Protein AF-A0A2D1TWN5-F1 (afdb_monomer)

Organism: NCBI:txid74426

Structure (mmCIF, N/CA/C/O backbone):
data_AF-A0A2D1TWN5-F1
#
_entry.id   AF-A0A2D1TWN5-F1
#
loop_
_atom_site.group_PDB
_atom_site.id
_atom_site.type_symbol
_atom_site.label_atom_id
_atom_site.label_alt_id
_atom_site.label_comp_id
_atom_site.label_asym_id
_atom_site.label_entity_id
_atom_site.label_seq_id
_atom_site.pdbx_PDB_ins_code
_atom_site.Cartn_x
_atom_site.Cartn_y
_atom_site.Cartn_z
_atom_site.occupancy
_atom_site.B_iso_or_equiv
_atom_site.auth_seq_id
_atom_site.auth_comp_id
_atom_site.auth_asym_id
_atom_site.auth_atom_id
_atom_site.pdbx_PDB_model_num
ATOM 1 N N . MET A 1 1 ? -0.029 -16.101 7.305 1.00 78.19 1 MET A N 1
ATOM 2 C CA . MET A 1 1 ? 0.225 -14.657 7.514 1.00 78.19 1 MET A CA 1
ATOM 3 C C . MET A 1 1 ? -0.646 -13.765 6.622 1.00 78.19 1 MET A C 1
ATOM 5 O O . MET A 1 1 ? -1.512 -13.096 7.164 1.00 78.19 1 MET A O 1
ATOM 9 N N . ASN A 1 2 ? -0.523 -13.816 5.286 1.00 83.88 2 ASN A N 1
ATOM 10 C CA . ASN A 1 2 ? -1.296 -12.984 4.336 1.00 83.88 2 ASN A CA 1
ATOM 11 C C . ASN A 1 2 ? -2.797 -12.822 4.648 1.00 83.88 2 ASN A C 1
ATOM 13 O O . ASN A 1 2 ? -3.301 -11.704 4.690 1.00 83.88 2 ASN A O 1
ATOM 17 N N . LYS A 1 3 ? -3.512 -13.925 4.920 1.00 87.19 3 LYS A N 1
ATOM 18 C CA . LYS A 1 3 ? -4.943 -13.882 5.279 1.00 87.19 3 LYS A CA 1
ATOM 19 C C . LYS A 1 3 ? -5.213 -13.033 6.532 1.00 87.19 3 LYS A C 1
ATOM 21 O O . LYS A 1 3 ? -6.150 -12.244 6.532 1.00 87.19 3 LYS A O 1
ATOM 26 N N . LYS A 1 4 ? -4.375 -13.156 7.570 1.00 87.94 4 LYS A N 1
ATOM 27 C CA . LYS A 1 4 ? -4.504 -12.395 8.827 1.00 87.94 4 LYS A CA 1
ATOM 28 C C . LYS A 1 4 ? -4.241 -10.903 8.610 1.00 87.94 4 LYS A C 1
ATOM 30 O O . LYS A 1 4 ? -4.966 -10.077 9.148 1.00 87.94 4 LYS A O 1
ATOM 35 N N . LEU A 1 5 ? -3.245 -10.560 7.791 1.00 88.00 5 LEU A N 1
ATOM 36 C CA . LEU A 1 5 ? -2.923 -9.164 7.483 1.00 88.00 5 LEU A CA 1
ATOM 37 C C . LEU A 1 5 ? -4.040 -8.484 6.678 1.00 88.00 5 LEU A C 1
ATOM 39 O O . LEU A 1 5 ? -4.457 -7.385 7.039 1.00 88.00 5 LEU A O 1
ATOM 43 N N . LYS A 1 6 ? -4.585 -9.161 5.655 1.00 89.56 6 LYS A N 1
ATOM 44 C CA . LYS A 1 6 ? -5.762 -8.683 4.909 1.00 89.56 6 LYS A CA 1
ATOM 45 C C . LYS A 1 6 ? -6.991 -8.529 5.810 1.00 89.56 6 LYS A C 1
ATOM 47 O O . LYS A 1 6 ? -7.700 -7.543 5.698 1.00 89.56 6 LYS A O 1
ATOM 52 N N . ALA A 1 7 ? -7.225 -9.467 6.731 1.00 90.00 7 ALA A N 1
ATOM 53 C CA . ALA A 1 7 ? -8.340 -9.386 7.680 1.00 90.00 7 ALA A CA 1
ATOM 54 C C . ALA A 1 7 ? -8.192 -8.249 8.708 1.00 90.00 7 ALA A C 1
ATOM 56 O O . ALA A 1 7 ? -9.187 -7.783 9.256 1.00 90.00 7 ALA A O 1
ATOM 57 N N . ALA A 1 8 ? -6.963 -7.806 8.983 1.00 89.94 8 ALA A N 1
ATOM 58 C CA . ALA A 1 8 ? -6.695 -6.691 9.887 1.00 89.94 8 ALA A CA 1
ATOM 59 C C . ALA A 1 8 ? -6.872 -5.307 9.235 1.00 89.94 8 ALA A C 1
ATOM 61 O O . ALA A 1 8 ? -6.920 -4.309 9.963 1.00 89.94 8 ALA A O 1
ATOM 62 N N . SER A 1 9 ? -6.968 -5.246 7.902 1.00 91.00 9 SER A N 1
ATOM 63 C CA . SER A 1 9 ? -7.286 -4.026 7.162 1.00 91.00 9 SER A CA 1
ATOM 64 C C . SER A 1 9 ? -8.799 -3.889 6.956 1.00 91.00 9 SER A C 1
ATOM 66 O O . SER A 1 9 ? -9.584 -4.810 7.177 1.00 91.00 9 SER A O 1
ATOM 68 N N . SER A 1 10 ? -9.212 -2.709 6.516 1.00 89.12 10 SER A N 1
ATOM 69 C CA . SER A 1 10 ? -10.579 -2.404 6.091 1.00 89.12 10 SER A CA 1
ATOM 70 C C . SER A 1 10 ? -10.890 -2.815 4.649 1.00 89.12 10 SER A C 1
ATOM 72 O O . SER A 1 10 ? -12.048 -2.741 4.249 1.00 89.12 10 SER A O 1
ATOM 74 N N . ASN A 1 11 ? -9.900 -3.289 3.885 1.00 88.31 11 ASN A N 1
ATOM 75 C CA . ASN A 1 11 ? -10.080 -3.770 2.516 1.00 88.31 11 ASN A CA 1
ATOM 76 C C . ASN A 1 11 ? -9.599 -5.224 2.375 1.00 88.31 11 ASN A C 1
ATOM 78 O O . ASN A 1 11 ? -8.402 -5.507 2.402 1.00 88.31 11 ASN A O 1
ATOM 82 N N . LYS A 1 12 ? -10.524 -6.163 2.147 1.00 81.06 12 LYS A N 1
ATOM 83 C CA . LYS A 1 12 ? -10.185 -7.586 1.947 1.00 81.06 12 LYS A CA 1
ATOM 84 C C . LYS A 1 12 ? -9.355 -7.828 0.675 1.00 81.06 12 LYS A C 1
ATOM 86 O O . LYS A 1 12 ? -8.585 -8.790 0.630 1.00 81.06 12 LYS A O 1
ATOM 91 N N . SER A 1 13 ? -9.448 -6.932 -0.306 1.00 85.06 13 SER A N 1
ATOM 92 C CA . SER A 1 13 ? -8.683 -6.927 -1.559 1.00 85.06 13 SER A CA 1
ATOM 93 C C . SER A 1 13 ? -7.471 -5.989 -1.488 1.00 85.06 13 SER A C 1
ATOM 95 O O . SER A 1 13 ? -7.133 -5.322 -2.455 1.00 85.06 13 SER A O 1
ATOM 97 N N . LEU A 1 14 ? -6.806 -5.926 -0.329 1.00 88.12 14 LEU A N 1
ATOM 98 C CA . LEU A 1 14 ? -5.717 -4.979 -0.070 1.00 88.12 14 LEU A CA 1
ATOM 99 C C . LEU A 1 14 ? -4.517 -5.086 -1.027 1.00 88.12 14 LEU A C 1
ATOM 101 O O . LEU A 1 14 ? -3.842 -4.088 -1.235 1.00 88.12 14 LEU A O 1
ATOM 105 N N . TYR A 1 15 ? -4.187 -6.279 -1.534 1.00 89.50 15 TYR A N 1
ATOM 106 C CA . TYR A 1 15 ? -2.914 -6.528 -2.231 1.00 89.50 15 TYR A CA 1
ATOM 107 C C . TYR A 1 15 ? -3.096 -6.709 -3.730 1.00 89.50 15 TYR A C 1
ATOM 109 O O . TYR A 1 15 ? -3.861 -7.579 -4.147 1.00 89.50 15 TYR A O 1
ATOM 117 N N . TRP A 1 16 ? -2.270 -5.996 -4.490 1.00 92.00 16 TRP A N 1
ATOM 118 C CA . TRP A 1 16 ? -2.175 -6.059 -5.942 1.00 92.00 16 TRP A CA 1
ATOM 119 C C . TRP A 1 16 ? -0.703 -6.237 -6.321 1.00 92.00 16 TRP A C 1
ATOM 121 O O . TRP A 1 16 ? 0.065 -5.281 -6.390 1.00 92.00 16 TRP A O 1
ATOM 131 N N . SER A 1 17 ? -0.284 -7.491 -6.484 1.00 91.19 17 SER A N 1
ATOM 132 C CA . SER A 1 17 ? 1.113 -7.816 -6.780 1.00 91.19 17 SER A CA 1
ATOM 133 C C . SER A 1 17 ? 1.331 -7.878 -8.289 1.00 91.19 17 SER A C 1
ATOM 135 O O . SER A 1 17 ? 0.655 -8.650 -8.965 1.00 91.19 17 SER A O 1
ATOM 137 N N . ALA A 1 18 ? 2.301 -7.123 -8.793 1.00 91.50 18 ALA A N 1
ATOM 138 C CA . ALA A 1 18 ? 2.762 -7.179 -10.176 1.00 91.50 18 ALA A CA 1
ATOM 139 C C . ALA A 1 18 ? 3.934 -8.167 -10.313 1.00 91.50 18 ALA A C 1
ATOM 141 O O . ALA A 1 18 ? 4.877 -8.125 -9.515 1.00 91.50 18 ALA A O 1
ATOM 142 N N . ALA A 1 19 ? 3.880 -9.058 -11.309 1.00 88.44 19 ALA A N 1
ATOM 143 C CA . ALA A 1 19 ? 4.931 -10.050 -11.561 1.00 88.44 19 ALA A CA 1
ATOM 144 C C . ALA A 1 19 ? 6.143 -9.431 -12.273 1.00 88.44 19 ALA A C 1
ATOM 146 O O . ALA A 1 19 ? 7.284 -9.800 -11.990 1.00 88.44 19 ALA A O 1
ATOM 147 N N . ALA A 1 20 ? 5.908 -8.451 -13.147 1.00 86.06 20 ALA A N 1
ATOM 148 C CA . ALA A 1 20 ? 6.934 -7.624 -13.758 1.00 86.06 20 ALA A CA 1
ATOM 149 C C . ALA A 1 20 ? 6.700 -6.138 -13.457 1.00 86.06 20 ALA A C 1
ATOM 151 O O . ALA A 1 20 ? 5.582 -5.693 -13.215 1.00 86.06 20 ALA A O 1
ATOM 152 N N . VAL A 1 21 ? 7.769 -5.337 -13.517 1.00 82.94 21 VAL A N 1
ATOM 153 C CA . VAL A 1 21 ? 7.662 -3.876 -13.343 1.00 82.94 21 VAL A CA 1
ATOM 154 C C . VAL A 1 21 ? 6.796 -3.244 -14.441 1.00 82.94 21 VAL A C 1
ATOM 156 O O . VAL A 1 21 ? 6.103 -2.269 -14.174 1.00 82.94 21 VAL A O 1
ATOM 159 N N . GLY A 1 22 ? 6.776 -3.827 -15.645 1.00 85.19 22 GLY A N 1
ATOM 160 C CA . GLY A 1 22 ? 5.894 -3.395 -16.737 1.00 85.19 22 GLY A CA 1
ATOM 161 C C . GLY A 1 22 ? 4.399 -3.538 -16.427 1.00 85.19 22 GLY A C 1
ATOM 162 O O . GLY A 1 22 ? 3.599 -2.790 -16.975 1.00 85.19 22 GLY A O 1
ATOM 163 N N . ASP A 1 23 ? 4.023 -4.415 -15.491 1.00 91.06 23 ASP A N 1
ATOM 164 C CA . ASP A 1 23 ? 2.618 -4.644 -15.125 1.00 91.06 23 ASP A CA 1
ATOM 165 C C . ASP A 1 23 ? 2.116 -3.654 -14.057 1.00 91.06 23 ASP A C 1
ATOM 167 O O . ASP A 1 23 ? 0.933 -3.654 -13.710 1.00 91.06 23 ASP A O 1
ATOM 171 N N . MET A 1 2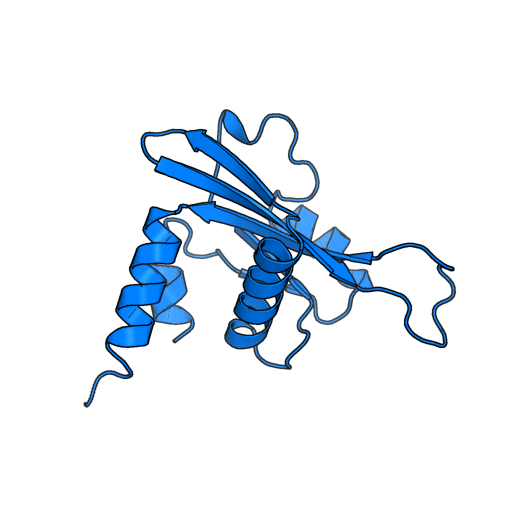4 ? 3.004 -2.812 -13.508 1.00 94.19 24 MET A N 1
ATOM 172 C CA . MET A 1 24 ? 2.685 -1.903 -12.401 1.00 94.19 24 MET A CA 1
ATOM 173 C C . MET A 1 24 ? 1.578 -0.917 -12.757 1.00 94.19 24 MET A C 1
ATOM 175 O O . MET A 1 24 ? 0.699 -0.681 -11.934 1.00 94.19 24 MET A O 1
ATOM 179 N N . GLU A 1 25 ? 1.584 -0.359 -13.968 1.00 93.44 25 GLU A N 1
ATOM 180 C CA . GLU A 1 25 ? 0.545 0.584 -14.390 1.00 93.44 25 GLU A CA 1
ATOM 181 C C . GLU A 1 25 ? -0.842 -0.065 -14.366 1.00 93.44 25 GLU A C 1
ATOM 183 O O . GLU A 1 25 ? -1.768 0.468 -13.751 1.00 93.44 25 GLU A O 1
ATOM 188 N N . GLN A 1 26 ? -0.987 -1.238 -14.985 1.00 94.38 26 GLN A N 1
ATOM 189 C CA . GLN A 1 26 ? -2.266 -1.941 -15.008 1.00 94.38 26 GLN A CA 1
ATOM 190 C C . GLN A 1 26 ? -2.703 -2.339 -13.593 1.00 94.38 26 GLN A C 1
ATOM 192 O O . GLN A 1 26 ? -3.876 -2.199 -13.246 1.00 94.38 26 GLN A O 1
ATOM 197 N N . ALA A 1 27 ? -1.765 -2.786 -12.752 1.00 95.62 27 ALA A N 1
ATOM 198 C CA . ALA A 1 27 ? -2.050 -3.110 -11.359 1.00 95.62 27 ALA A CA 1
ATOM 199 C C . ALA A 1 27 ? -2.529 -1.881 -10.566 1.00 95.62 27 ALA A C 1
ATOM 201 O O . ALA A 1 27 ? -3.479 -1.991 -9.795 1.00 95.62 27 ALA A O 1
ATOM 202 N N . LEU A 1 28 ? -1.926 -0.708 -10.787 1.00 96.06 28 LEU A N 1
ATOM 203 C CA . LEU A 1 28 ? -2.348 0.554 -10.174 1.00 96.06 28 LEU A CA 1
ATOM 204 C C . LEU A 1 28 ? -3.757 0.950 -10.610 1.00 96.06 28 LEU A C 1
ATOM 206 O O . LEU A 1 28 ? -4.556 1.351 -9.766 1.00 96.06 28 LEU A O 1
ATOM 210 N N . ARG A 1 29 ? -4.077 0.815 -11.902 1.00 95.56 29 ARG A N 1
ATOM 211 C CA . ARG A 1 29 ? -5.415 1.112 -12.437 1.00 95.56 29 ARG A CA 1
ATOM 212 C C . ARG A 1 29 ? -6.475 0.195 -11.835 1.00 95.56 29 ARG A C 1
ATOM 214 O O . ARG A 1 29 ? -7.501 0.680 -11.384 1.00 95.56 29 ARG A O 1
ATOM 221 N N . ASN A 1 30 ? -6.198 -1.105 -11.752 1.00 94.31 30 ASN A N 1
ATOM 222 C CA . ASN A 1 30 ? -7.123 -2.082 -11.167 1.00 94.31 30 ASN A CA 1
ATOM 223 C C . ASN A 1 30 ? -7.372 -1.860 -9.664 1.00 94.31 30 ASN A C 1
ATOM 225 O O . ASN A 1 30 ? -8.372 -2.331 -9.130 1.00 94.31 30 ASN A O 1
ATOM 229 N N . ALA A 1 31 ? -6.444 -1.183 -8.989 1.00 94.50 31 ALA A N 1
ATOM 230 C CA . ALA A 1 31 ? -6.462 -0.939 -7.553 1.00 94.50 31 ALA A CA 1
ATOM 231 C C . ALA A 1 31 ? -6.911 0.480 -7.167 1.00 94.50 31 ALA A C 1
ATOM 233 O O . ALA A 1 31 ? -6.760 0.840 -5.996 1.00 94.50 31 ALA A O 1
ATOM 234 N N . ASP A 1 32 ? -7.368 1.281 -8.137 1.00 93.31 32 ASP A N 1
ATOM 235 C CA . ASP A 1 32 ? -7.706 2.706 -7.999 1.00 93.31 32 ASP A CA 1
ATOM 236 C C . ASP A 1 32 ? -6.554 3.578 -7.455 1.00 93.31 32 ASP A C 1
ATOM 238 O O . ASP A 1 32 ? -6.765 4.625 -6.851 1.00 93.31 32 ASP A O 1
ATOM 242 N N . LEU A 1 33 ? -5.305 3.152 -7.667 1.00 95.00 33 LEU A N 1
ATOM 243 C CA . LEU A 1 33 ? -4.096 3.838 -7.198 1.00 95.00 33 LEU A CA 1
ATOM 244 C C . LEU A 1 33 ? -3.295 4.497 -8.326 1.00 95.00 33 LEU A C 1
ATOM 246 O O . LEU A 1 33 ? -2.200 4.996 -8.075 1.00 95.00 33 LEU A O 1
ATOM 250 N N . PHE A 1 34 ? -3.782 4.485 -9.568 1.00 94.62 34 PHE A N 1
ATOM 251 C CA . PHE A 1 34 ? -3.080 5.128 -10.684 1.00 94.62 34 PHE A CA 1
ATOM 252 C C . PHE A 1 34 ? -3.133 6.657 -10.583 1.00 94.62 34 PHE A C 1
ATOM 254 O O . PHE A 1 34 ? -2.086 7.307 -10.610 1.00 94.62 34 PHE A O 1
ATOM 261 N N . ASP A 1 35 ? -4.336 7.200 -10.391 1.00 89.75 35 ASP A N 1
ATOM 262 C CA . ASP A 1 35 ? -4.588 8.612 -10.123 1.00 89.75 35 ASP A CA 1
ATOM 263 C C . ASP A 1 35 ? -5.024 8.777 -8.662 1.00 89.75 35 ASP A C 1
ATOM 265 O O . ASP A 1 35 ? -6.038 8.228 -8.236 1.00 89.75 35 ASP A O 1
ATOM 269 N N . CYS A 1 36 ? -4.225 9.510 -7.888 1.00 87.81 36 CYS A N 1
ATOM 270 C CA . CYS A 1 36 ? -4.457 9.739 -6.463 1.00 87.81 36 CYS A CA 1
ATOM 271 C C . CYS A 1 36 ? -4.918 11.174 -6.165 1.00 87.81 36 CYS A C 1
ATOM 273 O O . CYS A 1 36 ? -4.842 11.616 -5.013 1.00 87.81 36 CYS A O 1
ATOM 275 N N . ALA A 1 37 ? -5.367 11.930 -7.171 1.00 88.56 37 ALA A N 1
ATOM 276 C CA . ALA A 1 37 ? -5.886 13.272 -6.955 1.00 88.56 37 ALA A CA 1
ATOM 277 C C . ALA A 1 37 ? -7.044 13.257 -5.938 1.00 88.56 37 ALA A C 1
ATOM 279 O O . ALA A 1 37 ? -8.017 12.515 -6.064 1.00 88.56 37 ALA A O 1
ATOM 280 N N . GLY A 1 38 ? -6.931 14.074 -4.886 1.00 88.31 38 GLY A N 1
ATOM 281 C CA . GLY A 1 38 ? -7.970 14.200 -3.861 1.00 88.31 38 GLY A CA 1
ATOM 282 C C . GLY A 1 38 ? -8.128 12.990 -2.931 1.00 88.31 38 GLY A C 1
ATOM 283 O O . GLY A 1 38 ? -9.120 12.927 -2.198 1.00 88.31 38 GLY A O 1
ATOM 284 N N . ILE A 1 39 ? -7.168 12.056 -2.907 1.00 91.75 39 ILE A N 1
ATOM 285 C CA . ILE A 1 39 ? -7.263 10.820 -2.115 1.00 91.75 39 ILE A CA 1
ATOM 286 C C . ILE A 1 39 ? -7.453 11.060 -0.608 1.00 91.75 39 ILE A C 1
ATOM 288 O O . ILE A 1 39 ? -8.066 10.248 0.081 1.00 91.75 39 ILE A O 1
ATOM 292 N N . GLU A 1 40 ? -7.018 12.214 -0.099 1.00 92.25 40 GLU A N 1
ATOM 293 C CA . GLU A 1 40 ? -7.199 12.629 1.299 1.00 92.25 40 GLU A CA 1
ATOM 294 C C . GLU A 1 40 ? -8.675 12.795 1.700 1.00 92.25 40 GLU A C 1
ATOM 296 O O . GLU A 1 40 ? -9.052 12.536 2.849 1.00 92.25 40 GLU A O 1
ATOM 301 N N . SER A 1 41 ? -9.529 13.177 0.742 1.00 92.00 41 SER A N 1
ATOM 302 C CA . SER A 1 41 ? -10.964 13.394 0.963 1.00 92.00 41 SER A CA 1
ATOM 303 C C . SER A 1 41 ? -11.742 12.085 1.123 1.00 92.00 41 SER A C 1
ATOM 305 O O . SER A 1 41 ? -12.724 12.017 1.867 1.00 92.00 41 SER A O 1
ATOM 307 N N . LYS A 1 42 ? -11.302 11.022 0.439 1.00 91.75 42 LYS A N 1
ATOM 308 C CA . LYS A 1 42 ? -11.958 9.707 0.419 1.00 91.75 42 LYS A CA 1
ATOM 309 C C . LYS A 1 42 ? -10.922 8.573 0.388 1.00 91.75 42 LYS A C 1
ATOM 311 O O . LYS A 1 42 ? -10.906 7.792 -0.560 1.00 91.75 42 LYS A O 1
ATOM 316 N N . PRO A 1 43 ? -10.085 8.429 1.430 1.00 94.75 43 PRO A N 1
ATOM 317 C CA . PRO A 1 43 ? -9.038 7.420 1.425 1.00 94.75 43 PRO A CA 1
ATOM 318 C C . PRO A 1 43 ? -9.618 6.018 1.621 1.00 94.75 43 PRO A C 1
ATOM 320 O O . PRO A 1 43 ? -10.656 5.828 2.275 1.00 94.75 43 PRO A O 1
ATOM 323 N N . PHE A 1 44 ? -8.899 5.037 1.087 1.00 94.94 44 PHE A N 1
ATOM 324 C CA . PHE A 1 44 ? -9.183 3.610 1.175 1.00 94.94 44 PHE A CA 1
ATOM 325 C C . PHE A 1 44 ? -7.867 2.835 1.275 1.00 94.94 44 PHE A C 1
ATOM 327 O O . PHE A 1 44 ? -6.822 3.315 0.852 1.00 94.94 44 PHE A O 1
ATOM 334 N N . GLU A 1 45 ? -7.879 1.646 1.874 1.00 96.25 45 GLU A N 1
ATOM 335 C CA . GLU A 1 45 ? -6.644 0.867 1.993 1.00 96.25 45 GLU A CA 1
ATOM 336 C C . GLU A 1 45 ? -6.394 0.051 0.728 1.00 96.25 45 GLU A C 1
ATOM 338 O O . GLU A 1 45 ? -7.237 -0.755 0.334 1.00 96.25 45 GLU A O 1
ATOM 343 N N . SER A 1 46 ? -5.231 0.233 0.110 1.00 96.50 46 SER A N 1
ATOM 344 C CA . SER A 1 46 ? -4.802 -0.500 -1.083 1.00 96.50 46 SER A CA 1
ATOM 345 C C . SER A 1 46 ? -3.275 -0.505 -1.169 1.00 96.50 46 SER A C 1
ATOM 347 O O . SER A 1 46 ? -2.617 0.445 -0.750 1.00 96.50 46 SER A O 1
ATOM 349 N N . ALA A 1 47 ? -2.691 -1.588 -1.669 1.00 97.06 47 ALA A N 1
ATOM 350 C CA . ALA A 1 47 ? -1.251 -1.753 -1.807 1.00 97.06 47 ALA A CA 1
ATOM 351 C C . ALA A 1 47 ? -0.932 -2.425 -3.143 1.00 97.06 47 ALA A C 1
ATOM 353 O O . ALA A 1 47 ? -1.167 -3.626 -3.308 1.00 97.06 47 ALA A O 1
ATOM 354 N N . VAL A 1 48 ? -0.363 -1.654 -4.068 1.00 97.56 48 VAL A N 1
ATOM 355 C CA . VAL A 1 48 ? 0.168 -2.154 -5.339 1.0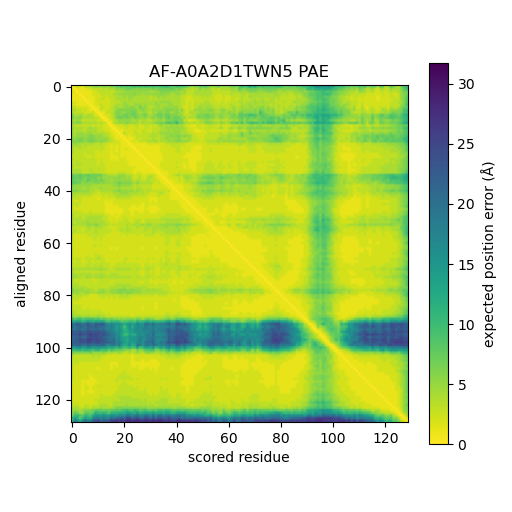0 97.56 48 VAL A CA 1
ATOM 356 C C . VAL A 1 48 ? 1.679 -2.217 -5.242 1.00 97.56 48 VAL A C 1
ATOM 358 O O . VAL A 1 48 ? 2.312 -1.243 -4.833 1.00 97.56 48 VAL A O 1
ATOM 361 N N . PHE A 1 49 ? 2.267 -3.356 -5.592 1.00 96.75 49 PHE A N 1
ATOM 362 C CA . PHE A 1 49 ? 3.710 -3.544 -5.494 1.00 96.75 49 PHE A CA 1
ATOM 363 C C . PHE A 1 49 ? 4.241 -4.609 -6.453 1.00 96.75 49 PHE A C 1
ATOM 365 O O . PHE A 1 49 ? 3.570 -5.591 -6.762 1.00 96.75 49 PHE A O 1
ATOM 372 N N . TYR A 1 50 ? 5.484 -4.432 -6.881 1.00 94.75 50 TYR A N 1
ATOM 373 C CA . TYR A 1 50 ? 6.254 -5.421 -7.622 1.00 94.75 50 TYR A CA 1
ATOM 374 C C . TYR A 1 50 ? 6.683 -6.574 -6.700 1.00 94.75 50 TYR A C 1
ATOM 376 O O . TYR A 1 50 ? 7.101 -6.354 -5.562 1.00 94.75 50 TYR A O 1
ATOM 384 N N . ASP A 1 51 ? 6.616 -7.823 -7.168 1.00 93.19 51 ASP A N 1
ATOM 385 C CA . ASP A 1 51 ? 7.087 -8.967 -6.381 1.00 93.19 51 ASP A CA 1
ATOM 386 C C . ASP A 1 51 ? 8.626 -9.070 -6.362 1.00 93.19 51 ASP A C 1
ATOM 388 O O . ASP A 1 51 ? 9.243 -9.865 -7.067 1.00 93.19 51 ASP A O 1
ATOM 392 N N . ALA A 1 52 ? 9.265 -8.261 -5.517 1.00 90.69 52 ALA A N 1
ATOM 393 C CA . ALA A 1 52 ? 10.722 -8.199 -5.388 1.00 90.69 52 ALA A CA 1
ATOM 394 C C . ALA A 1 52 ? 11.357 -9.384 -4.629 1.00 90.69 52 ALA A C 1
ATOM 396 O O . ALA A 1 52 ? 12.587 -9.476 -4.558 1.00 90.69 52 ALA A O 1
ATOM 397 N N . LYS A 1 53 ? 10.550 -10.233 -3.981 1.00 93.00 53 LYS A N 1
ATOM 398 C CA . LYS A 1 53 ? 11.002 -11.272 -3.035 1.00 93.00 53 LYS A CA 1
ATOM 399 C C . LYS A 1 53 ? 10.372 -12.644 -3.277 1.00 93.00 53 LYS A C 1
ATOM 401 O O . LYS A 1 53 ? 10.528 -13.520 -2.428 1.00 93.00 53 LYS A O 1
ATOM 406 N N . SER A 1 54 ? 9.664 -12.822 -4.394 1.00 89.50 54 SER A N 1
ATOM 407 C CA . SER A 1 54 ? 8.965 -14.070 -4.746 1.00 89.50 54 SER A CA 1
ATOM 408 C C . SER A 1 54 ? 7.992 -14.530 -3.648 1.00 89.50 54 SER A C 1
ATOM 410 O O . SER A 1 54 ? 7.736 -15.717 -3.451 1.00 89.50 54 SER A O 1
ATOM 412 N N . ASN A 1 55 ? 7.492 -13.567 -2.870 1.00 90.62 55 ASN A N 1
ATOM 413 C CA . ASN A 1 55 ? 6.571 -13.762 -1.764 1.00 90.62 55 ASN A CA 1
ATOM 414 C C . ASN A 1 55 ? 5.871 -12.437 -1.477 1.00 90.62 55 ASN A C 1
ATOM 416 O O . ASN A 1 55 ? 6.469 -11.516 -0.925 1.00 90.62 55 ASN A O 1
ATOM 420 N N . GLN A 1 56 ? 4.572 -12.377 -1.760 1.00 90.38 56 GLN A N 1
ATOM 421 C CA . GLN A 1 56 ? 3.779 -11.153 -1.636 1.00 90.38 56 GLN A CA 1
ATOM 422 C C . GLN A 1 56 ? 3.881 -10.471 -0.264 1.00 90.38 56 GLN A C 1
ATOM 424 O O . GLN A 1 56 ? 3.926 -9.248 -0.194 1.00 90.38 56 GLN A O 1
ATOM 429 N N . THR A 1 57 ? 3.941 -11.243 0.830 1.00 90.50 57 THR A N 1
ATOM 430 C CA . THR A 1 57 ? 4.037 -10.660 2.183 1.00 90.50 57 THR A CA 1
ATOM 431 C C . THR A 1 57 ? 5.389 -9.980 2.376 1.00 90.50 57 THR A C 1
ATOM 433 O O . THR A 1 57 ? 5.474 -8.864 2.882 1.00 90.50 57 THR A O 1
ATOM 436 N N . ILE A 1 58 ? 6.458 -10.674 1.983 1.00 93.56 58 ILE A N 1
ATOM 437 C CA . ILE A 1 58 ? 7.829 -10.198 2.161 1.00 93.56 58 ILE A CA 1
ATOM 438 C C . ILE A 1 58 ? 8.117 -9.040 1.201 1.00 93.56 58 ILE A C 1
ATOM 440 O O . ILE A 1 58 ? 8.741 -8.066 1.611 1.00 93.56 58 ILE A O 1
ATOM 444 N N . SER A 1 59 ? 7.606 -9.095 -0.031 1.00 94.81 59 SER A N 1
ATOM 445 C CA . SER A 1 59 ? 7.676 -8.003 -1.008 1.00 94.81 59 SER A CA 1
ATOM 446 C C . SER A 1 59 ? 6.959 -6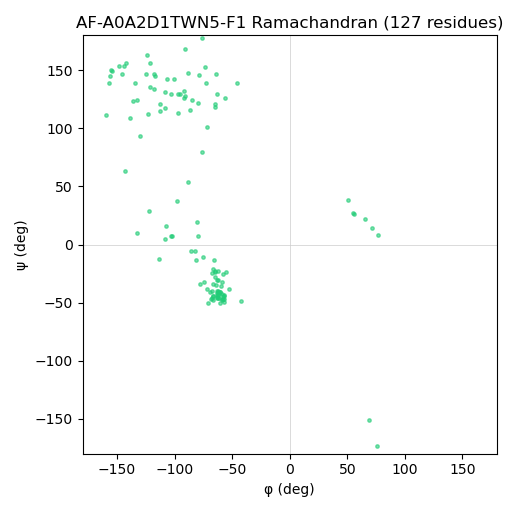.752 -0.502 1.00 94.81 59 SER A C 1
ATOM 448 O O . SER A 1 59 ? 7.547 -5.673 -0.502 1.00 94.81 59 SER A O 1
ATOM 450 N N . LEU A 1 60 ? 5.748 -6.887 0.048 1.00 94.88 60 LEU A N 1
ATOM 451 C CA . LEU A 1 60 ? 5.040 -5.768 0.673 1.00 94.88 60 LEU A CA 1
ATOM 452 C C . LEU A 1 60 ? 5.861 -5.122 1.799 1.00 94.88 60 LEU A C 1
ATOM 454 O O . LEU A 1 60 ? 6.026 -3.903 1.823 1.00 94.88 60 LEU A O 1
ATOM 458 N N . PHE A 1 61 ? 6.395 -5.920 2.730 1.00 95.81 61 PHE A N 1
ATOM 459 C CA . PHE A 1 61 ? 7.203 -5.382 3.828 1.00 95.81 61 PHE A CA 1
ATOM 460 C C . PHE A 1 61 ? 8.519 -4.771 3.353 1.00 95.81 61 PHE A C 1
ATOM 462 O O . PHE A 1 61 ? 8.957 -3.770 3.916 1.00 95.81 61 PHE A O 1
ATOM 469 N N . TYR A 1 62 ? 9.126 -5.328 2.307 1.00 96.38 62 TYR A N 1
ATOM 470 C CA . TYR A 1 62 ? 10.296 -4.747 1.662 1.00 96.38 62 TYR A CA 1
ATOM 471 C C . TYR A 1 62 ? 9.999 -3.332 1.140 1.00 96.38 62 TYR A C 1
ATOM 473 O O . TYR A 1 62 ? 10.739 -2.402 1.461 1.00 96.38 62 TYR A O 1
ATOM 481 N N . HIS A 1 63 ? 8.885 -3.147 0.428 1.00 97.19 63 HIS A N 1
ATOM 482 C CA . HIS A 1 63 ? 8.487 -1.840 -0.097 1.00 97.19 63 HIS A CA 1
ATOM 483 C C . HIS A 1 63 ? 8.071 -0.854 0.998 1.00 97.19 63 HIS A C 1
ATOM 485 O O . HIS A 1 63 ? 8.497 0.298 0.966 1.00 97.19 63 HIS A O 1
ATOM 491 N N . LEU A 1 64 ? 7.325 -1.303 2.015 1.00 97.00 64 LEU A N 1
ATOM 492 C CA . LEU A 1 64 ? 7.009 -0.474 3.185 1.00 97.00 64 LEU A CA 1
ATOM 493 C C . LEU A 1 64 ? 8.285 0.016 3.881 1.00 97.00 64 LEU A C 1
ATOM 495 O O . LEU A 1 64 ? 8.413 1.205 4.168 1.00 97.00 64 LEU A O 1
ATOM 499 N N . ARG A 1 65 ? 9.256 -0.880 4.110 1.00 97.12 65 ARG A N 1
ATOM 500 C CA . ARG A 1 65 ? 10.549 -0.529 4.714 1.00 97.12 65 ARG A CA 1
ATOM 501 C C . ARG A 1 65 ? 11.284 0.516 3.880 1.00 97.12 65 ARG A C 1
ATOM 503 O O . ARG A 1 65 ? 11.788 1.479 4.446 1.00 97.12 65 ARG A O 1
ATOM 510 N N . ASN A 1 66 ? 11.363 0.326 2.563 1.00 96.81 66 ASN A N 1
ATOM 511 C CA . ASN A 1 66 ? 12.029 1.269 1.665 1.00 96.81 66 ASN A CA 1
ATOM 512 C C . ASN A 1 66 ? 11.341 2.636 1.662 1.00 96.81 66 ASN A C 1
ATOM 514 O O . ASN A 1 66 ? 12.020 3.652 1.790 1.00 96.81 66 ASN A O 1
ATOM 518 N N . GLY A 1 67 ? 10.011 2.663 1.557 1.00 97.12 67 GLY A N 1
ATOM 519 C CA . GLY A 1 67 ? 9.236 3.898 1.553 1.00 97.12 67 GLY A CA 1
ATOM 520 C C . GLY A 1 67 ? 9.480 4.734 2.809 1.00 97.12 67 GLY A C 1
ATOM 521 O O . GLY A 1 67 ? 9.814 5.914 2.709 1.00 97.12 67 GLY A O 1
ATOM 522 N N . PHE A 1 68 ? 9.439 4.105 3.989 1.00 96.88 68 PHE A N 1
ATOM 523 C CA . PHE A 1 68 ? 9.771 4.783 5.244 1.00 96.88 68 PHE A CA 1
ATOM 524 C C . PHE A 1 68 ? 11.249 5.187 5.332 1.00 96.88 68 PHE A C 1
ATOM 526 O O . PHE A 1 68 ? 11.545 6.334 5.655 1.00 96.88 68 PHE A O 1
ATOM 533 N N . ALA A 1 69 ? 12.181 4.281 5.021 1.00 96.75 69 ALA A N 1
ATOM 534 C CA . ALA A 1 69 ? 13.619 4.534 5.158 1.00 96.75 69 ALA A CA 1
ATOM 535 C C . ALA A 1 69 ? 14.136 5.640 4.225 1.00 96.75 69 ALA A C 1
ATOM 537 O O . ALA A 1 69 ? 15.122 6.301 4.538 1.00 96.75 69 ALA A O 1
ATOM 538 N N . HIS A 1 70 ? 13.485 5.835 3.079 1.00 95.44 70 HIS A N 1
ATOM 539 C CA . HIS A 1 70 ? 13.861 6.845 2.094 1.00 95.44 70 HIS A CA 1
ATOM 540 C C . HIS A 1 70 ? 12.962 8.089 2.122 1.00 95.44 70 HIS A C 1
ATOM 542 O O . HIS A 1 70 ? 13.088 8.925 1.230 1.00 95.44 70 HIS A O 1
ATOM 548 N N . GLY A 1 71 ? 12.058 8.211 3.103 1.00 95.88 71 GLY A N 1
ATOM 549 C CA . GLY A 1 71 ? 11.163 9.367 3.237 1.00 95.88 71 GLY A CA 1
ATOM 550 C C . GLY A 1 71 ? 10.158 9.520 2.091 1.00 95.88 71 GLY A C 1
ATOM 551 O O . GLY A 1 71 ? 9.662 10.614 1.847 1.00 95.88 71 GLY A O 1
ATOM 552 N N . ARG A 1 72 ? 9.858 8.439 1.364 1.00 95.75 72 ARG A N 1
ATOM 553 C CA . ARG A 1 72 ? 8.950 8.431 0.206 1.00 95.75 72 ARG A CA 1
ATOM 554 C C . ARG A 1 72 ? 7.515 8.201 0.658 1.00 95.75 72 ARG A C 1
ATOM 556 O O . ARG A 1 72 ? 6.857 7.252 0.237 1.00 95.75 72 ARG A O 1
ATOM 563 N N . PHE A 1 73 ? 7.057 9.025 1.588 1.00 97.06 73 PHE A N 1
ATOM 564 C CA . PHE A 1 73 ? 5.695 8.945 2.078 1.00 97.06 73 PHE A CA 1
ATOM 565 C C . PHE A 1 73 ? 5.158 10.308 2.491 1.00 97.06 73 PHE A C 1
ATOM 567 O O . PHE A 1 73 ? 5.899 11.189 2.921 1.00 97.06 73 PHE A O 1
ATOM 574 N N . CYS A 1 74 ? 3.841 10.438 2.423 1.00 96.06 74 CYS A N 1
ATOM 575 C CA . CYS A 1 74 ? 3.093 11.530 3.022 1.00 96.06 74 CYS A CA 1
ATOM 576 C C . CYS A 1 74 ? 2.161 10.959 4.090 1.00 96.06 74 CYS A C 1
ATOM 578 O O . CYS A 1 74 ? 1.636 9.851 3.943 1.00 96.06 74 CYS A O 1
ATOM 580 N N . ALA A 1 75 ? 1.961 11.717 5.167 1.00 97.31 75 ALA A N 1
ATOM 581 C CA . ALA A 1 75 ? 1.027 11.371 6.227 1.00 97.31 75 ALA A CA 1
ATOM 582 C C . ALA A 1 75 ? -0.073 12.428 6.319 1.00 97.31 75 ALA A C 1
ATOM 584 O O . ALA A 1 75 ? 0.220 13.621 6.346 1.00 97.31 75 ALA A O 1
ATOM 585 N N . PHE A 1 76 ? -1.327 11.996 6.406 1.00 97.25 76 PHE A N 1
ATOM 586 C CA . PHE A 1 76 ? -2.472 12.896 6.533 1.00 97.25 76 PHE A CA 1
ATOM 587 C C . PHE A 1 76 ? -3.525 12.317 7.478 1.00 97.25 76 PHE A C 1
ATOM 589 O O . PHE A 1 76 ? -3.592 11.108 7.705 1.00 97.25 76 PHE A O 1
ATOM 596 N N . LYS A 1 77 ? -4.350 13.187 8.066 1.00 97.50 77 LYS A N 1
ATOM 597 C CA . LYS A 1 77 ? -5.448 12.776 8.951 1.00 97.50 77 LYS A CA 1
ATOM 598 C C . LYS A 1 77 ? -6.740 12.686 8.154 1.00 97.50 77 LYS A C 1
ATOM 600 O O . LYS A 1 77 ? -7.112 13.638 7.481 1.00 97.50 77 LYS A O 1
ATOM 605 N N . SER A 1 78 ? -7.453 11.571 8.269 1.00 96.06 78 SER A N 1
ATOM 606 C CA . SER A 1 78 ? -8.771 11.413 7.649 1.00 96.06 78 SER A CA 1
ATOM 607 C C . SER A 1 78 ? -9.575 10.336 8.369 1.00 96.06 78 SER A C 1
ATOM 609 O O . SER A 1 78 ? -9.034 9.299 8.762 1.00 96.06 78 SER A O 1
ATOM 611 N N . LYS A 1 79 ? -10.875 10.587 8.569 1.00 92.62 79 LYS A N 1
ATOM 612 C CA . LYS A 1 79 ? -11.808 9.680 9.271 1.00 92.62 79 LYS A CA 1
ATOM 613 C C . LYS A 1 79 ? -11.295 9.208 10.648 1.00 92.62 79 LYS A C 1
ATOM 615 O O . LYS A 1 79 ? -11.475 8.052 11.016 1.00 92.62 79 LYS A O 1
ATOM 620 N N . GLY A 1 80 ? -10.636 10.099 11.395 1.00 95.44 80 GLY A N 1
ATOM 621 C CA . GLY A 1 80 ? -10.133 9.818 12.748 1.00 95.44 80 GLY A CA 1
ATOM 622 C C . GLY A 1 80 ? -8.862 8.962 12.824 1.00 95.44 80 GLY A C 1
ATOM 623 O O . GLY A 1 80 ? -8.469 8.583 13.923 1.00 95.44 80 GLY A O 1
ATOM 624 N N . ASP A 1 81 ? -8.205 8.670 11.699 1.00 97.75 81 ASP A N 1
ATOM 625 C CA . ASP A 1 81 ? -6.943 7.918 11.654 1.00 97.75 81 ASP A CA 1
AT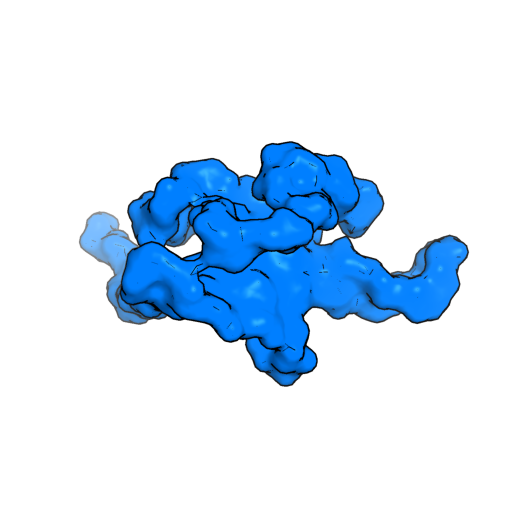OM 626 C C . ASP A 1 81 ? -5.852 8.714 10.921 1.00 97.75 81 ASP A C 1
ATOM 628 O O . ASP A 1 81 ? -6.136 9.673 10.193 1.00 97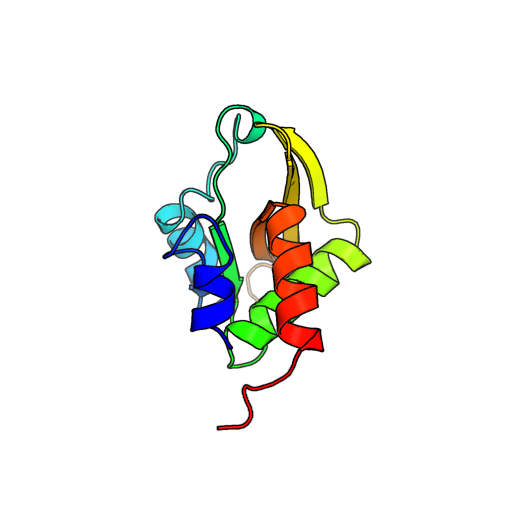.75 81 ASP A O 1
ATOM 632 N N . ILE A 1 82 ? -4.601 8.299 11.113 1.00 98.12 82 ILE A N 1
ATOM 633 C CA . ILE A 1 82 ? -3.463 8.751 10.312 1.00 98.12 82 ILE A CA 1
ATOM 634 C C . ILE A 1 82 ? -3.313 7.781 9.145 1.00 98.12 82 ILE A C 1
ATOM 636 O O . ILE A 1 82 ? -3.231 6.568 9.332 1.00 98.12 82 ILE A O 1
ATOM 640 N N . TRP A 1 83 ? -3.258 8.324 7.941 1.00 98.12 83 TRP A N 1
ATOM 641 C CA . TRP A 1 83 ? -3.044 7.589 6.708 1.00 98.12 83 TRP A CA 1
ATOM 642 C C . TRP A 1 83 ? -1.640 7.845 6.195 1.00 98.12 83 TRP A C 1
ATOM 644 O O . TRP A 1 83 ? -1.151 8.968 6.275 1.00 98.12 83 TRP A O 1
ATOM 654 N N . PHE A 1 84 ? -1.023 6.806 5.647 1.00 98.06 84 PHE A N 1
ATOM 655 C CA . PHE A 1 84 ? 0.244 6.888 4.941 1.00 98.06 84 PHE A CA 1
ATOM 656 C C . PHE A 1 84 ? 0.011 6.592 3.464 1.00 98.06 84 PHE A C 1
ATOM 658 O O . PHE A 1 84 ? -0.458 5.504 3.130 1.00 98.06 84 PHE A O 1
ATOM 665 N N . ALA A 1 85 ? 0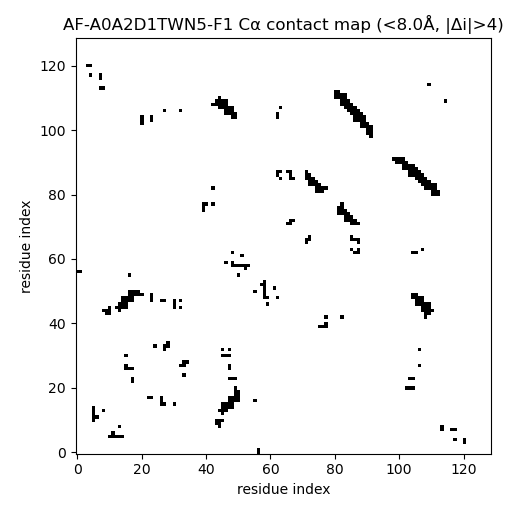.362 7.545 2.602 1.00 97.38 85 ALA A N 1
ATOM 666 C CA . ALA A 1 85 ? 0.557 7.324 1.175 1.00 97.38 85 ALA A CA 1
ATOM 667 C C . ALA A 1 85 ? 2.058 7.138 0.944 1.00 97.38 85 ALA A C 1
ATOM 669 O O . ALA A 1 85 ? 2.833 8.054 1.200 1.00 97.38 85 ALA A O 1
ATOM 670 N N . ILE A 1 86 ? 2.471 5.942 0.540 1.00 97.94 86 ILE A N 1
ATOM 671 C CA . ILE A 1 86 ? 3.869 5.515 0.472 1.00 97.94 86 ILE A CA 1
ATOM 672 C C . ILE A 1 86 ? 4.181 5.107 -0.960 1.00 97.94 86 ILE A C 1
ATOM 674 O O . ILE A 1 86 ? 3.422 4.348 -1.564 1.00 97.94 86 ILE A O 1
ATOM 678 N N . GLU A 1 87 ? 5.323 5.545 -1.471 1.00 96.88 87 GLU A N 1
ATOM 679 C CA . GLU A 1 87 ? 5.865 5.088 -2.743 1.00 96.88 87 GLU A CA 1
ATOM 680 C C . GLU A 1 87 ? 7.212 4.397 -2.554 1.00 96.88 87 GLU A C 1
ATOM 682 O O . GLU A 1 87 ? 8.024 4.763 -1.703 1.00 96.88 87 GLU A O 1
ATOM 687 N N . ASP A 1 88 ? 7.473 3.397 -3.388 1.00 95.94 88 ASP A N 1
ATOM 688 C CA . ASP A 1 88 ? 8.815 2.866 -3.570 1.00 95.94 88 ASP A CA 1
ATOM 689 C C . ASP A 1 88 ? 9.202 2.898 -5.042 1.00 95.94 88 ASP A C 1
ATOM 691 O O . ASP A 1 88 ? 8.368 2.739 -5.934 1.00 95.94 88 ASP A O 1
ATOM 695 N N . VAL A 1 89 ? 10.491 3.112 -5.282 1.00 92.81 89 VAL A N 1
ATOM 696 C CA . VAL A 1 89 ? 11.065 3.202 -6.617 1.00 92.81 89 VAL A CA 1
ATOM 697 C C . VAL A 1 89 ? 12.347 2.389 -6.686 1.00 92.81 89 VAL A C 1
ATOM 699 O O . VAL A 1 89 ? 13.178 2.432 -5.773 1.00 92.81 89 VAL A O 1
ATOM 702 N N . ALA A 1 90 ? 12.533 1.678 -7.794 1.00 84.69 90 ALA A N 1
ATOM 703 C CA . ALA A 1 90 ? 13.781 1.001 -8.109 1.00 84.69 90 ALA A CA 1
ATOM 704 C C . ALA A 1 90 ? 14.603 1.814 -9.116 1.00 84.69 90 ALA A C 1
ATOM 706 O O . ALA A 1 90 ? 14.066 2.443 -10.032 1.00 84.69 90 ALA A O 1
ATOM 707 N N . GLY A 1 91 ? 15.922 1.789 -8.918 1.00 72.62 91 GLY A N 1
ATOM 708 C CA . GLY A 1 91 ? 16.887 2.249 -9.911 1.00 72.62 91 GLY A CA 1
ATOM 709 C C . GLY A 1 91 ? 17.066 1.237 -11.046 1.00 72.62 91 GLY A C 1
ATOM 710 O O . GLY A 1 91 ? 16.481 0.153 -11.038 1.00 72.62 91 GLY A O 1
ATOM 711 N N . LYS A 1 92 ? 17.901 1.615 -12.013 1.00 67.00 92 LYS A N 1
ATOM 712 C CA . LYS A 1 92 ? 18.199 0.888 -13.253 1.00 67.00 92 LYS A CA 1
ATOM 713 C C . LYS A 1 92 ? 18.455 -0.615 -13.052 1.00 67.00 92 LYS A C 1
ATOM 715 O O . LYS A 1 92 ? 19.202 -1.012 -12.156 1.00 67.00 92 LYS A O 1
ATOM 720 N N . ARG A 1 93 ? 17.929 -1.444 -13.962 1.00 60.84 93 ARG A N 1
ATOM 721 C CA . ARG A 1 93 ? 18.532 -2.748 -14.294 1.00 60.84 93 ARG A CA 1
ATOM 722 C C . ARG A 1 93 ? 19.550 -2.524 -15.417 1.00 60.84 93 ARG A C 1
ATOM 724 O O . ARG A 1 93 ? 19.368 -1.619 -16.223 1.00 60.84 93 ARG A O 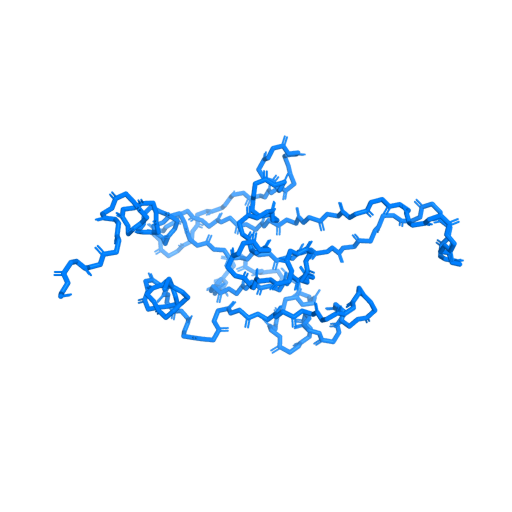1
ATOM 731 N N . LYS A 1 94 ? 20.634 -3.307 -15.438 1.00 56.66 94 LYS A N 1
ATOM 732 C CA . LYS A 1 94 ? 21.802 -3.088 -16.318 1.00 56.66 94 LYS A CA 1
ATOM 733 C C . LYS A 1 94 ? 21.454 -2.997 -17.818 1.00 56.66 94 LYS A C 1
ATOM 735 O O . LYS A 1 94 ? 22.160 -2.302 -18.534 1.00 56.66 94 LYS A O 1
ATOM 740 N N . ASP A 1 95 ? 20.325 -3.580 -18.229 1.00 62.38 95 ASP A N 1
ATOM 741 C CA . ASP A 1 95 ? 19.903 -3.721 -19.631 1.00 62.38 95 ASP A CA 1
ATOM 742 C C . ASP A 1 95 ? 18.534 -3.073 -19.912 1.00 62.38 95 ASP A C 1
ATOM 744 O O . ASP A 1 95 ? 17.757 -3.536 -20.743 1.00 62.38 95 ASP A O 1
ATOM 748 N N . ASP A 1 96 ? 18.186 -2.033 -19.154 1.00 60.84 96 ASP A N 1
ATOM 749 C CA . ASP A 1 96 ? 16.874 -1.403 -19.243 1.00 60.84 96 ASP A CA 1
ATOM 750 C C . ASP A 1 96 ? 16.813 -0.316 -20.341 1.00 60.84 96 ASP A C 1
ATOM 752 O O . ASP A 1 96 ? 17.480 0.717 -20.201 1.00 60.84 96 ASP A O 1
ATOM 756 N N . PRO A 1 97 ? 15.997 -0.482 -21.405 1.00 58.94 97 PRO A N 1
ATOM 757 C CA . PRO A 1 97 ? 15.894 0.495 -22.492 1.00 58.94 97 PRO A CA 1
ATOM 758 C C . PRO A 1 97 ? 15.302 1.847 -22.055 1.00 58.94 97 PRO A C 1
ATOM 760 O O . PRO A 1 97 ? 15.412 2.822 -22.791 1.00 58.94 97 PRO A O 1
ATOM 763 N N . ALA A 1 98 ? 14.704 1.941 -20.860 1.00 56.09 98 ALA A N 1
ATOM 764 C CA . ALA A 1 98 ? 14.080 3.165 -20.347 1.00 56.09 98 ALA A CA 1
ATOM 765 C C . ALA A 1 98 ? 15.065 4.203 -19.753 1.00 56.09 98 ALA A C 1
ATOM 767 O O . ALA A 1 98 ? 14.626 5.202 -19.184 1.00 56.09 98 ALA A O 1
ATOM 768 N N . GLY A 1 99 ? 16.384 4.009 -19.870 1.00 58.59 99 GLY A N 1
ATOM 769 C CA . GLY A 1 99 ? 17.377 4.998 -19.425 1.00 58.59 99 GLY A CA 1
ATOM 770 C C . GLY A 1 99 ? 17.448 5.176 -17.898 1.00 58.59 99 GLY A C 1
ATOM 771 O O . GLY A 1 99 ? 17.216 4.233 -17.146 1.00 58.59 99 GLY A O 1
ATOM 772 N N . ASP A 1 100 ? 17.820 6.372 -17.421 1.00 59.12 100 ASP A N 1
ATOM 773 C CA . ASP A 1 100 ? 18.030 6.701 -15.990 1.00 59.12 100 ASP A CA 1
ATOM 774 C C . ASP A 1 100 ? 16.733 6.996 -15.206 1.00 59.12 100 ASP A C 1
ATOM 776 O O . ASP A 1 100 ? 16.746 7.606 -14.134 1.00 59.12 100 ASP A O 1
ATOM 780 N N . ILE A 1 101 ? 15.585 6.562 -15.725 1.0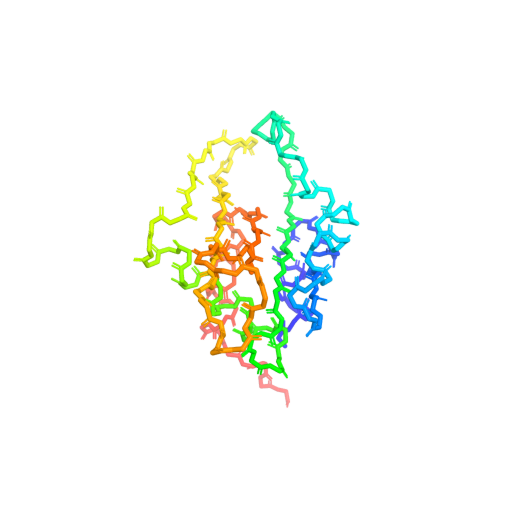0 70.25 101 ILE A N 1
ATOM 781 C CA . ILE A 1 101 ? 14.281 6.850 -15.132 1.00 70.25 101 ILE A CA 1
ATOM 782 C C . ILE A 1 101 ? 14.030 5.895 -13.957 1.00 70.25 101 ILE A C 1
ATOM 784 O O . ILE A 1 101 ? 14.013 4.672 -14.112 1.00 70.25 101 ILE A O 1
ATOM 788 N N . LYS A 1 102 ? 13.803 6.452 -12.760 1.00 78.94 102 LYS A N 1
ATOM 789 C CA . LYS A 1 102 ? 13.355 5.677 -11.593 1.00 78.94 102 LYS A CA 1
ATOM 790 C C . LYS A 1 102 ? 11.983 5.072 -11.879 1.00 78.94 102 LYS A C 1
ATOM 792 O O . LYS A 1 102 ? 11.058 5.785 -12.257 1.00 78.94 102 LYS A O 1
ATOM 797 N N . ARG A 1 103 ? 11.841 3.767 -11.652 1.00 86.69 103 ARG A N 1
ATOM 798 C CA . ARG A 1 103 ? 10.586 3.043 -11.883 1.00 86.69 103 ARG A CA 1
ATOM 799 C C . ARG A 1 103 ? 9.809 2.911 -10.588 1.00 86.69 103 ARG A C 1
ATOM 801 O O . ARG A 1 103 ? 10.375 2.449 -9.599 1.00 86.69 103 ARG A O 1
ATOM 808 N N . LEU A 1 104 ? 8.530 3.278 -10.603 1.00 92.56 104 LEU A N 1
ATOM 809 C CA . LEU A 1 104 ? 7.618 3.048 -9.485 1.00 92.56 104 LEU A CA 1
ATOM 810 C C . LEU A 1 104 ? 7.435 1.540 -9.288 1.00 92.56 104 LEU A C 1
ATOM 812 O O . LEU A 1 104 ? 6.973 0.837 -10.182 1.00 92.56 104 LEU A O 1
ATOM 816 N N . THR A 1 105 ? 7.830 1.043 -8.122 1.00 95.19 105 THR A N 1
ATOM 817 C CA . THR A 1 105 ? 7.754 -0.378 -7.761 1.00 95.19 105 THR A CA 1
ATOM 818 C C . THR A 1 105 ? 6.767 -0.649 -6.642 1.00 95.19 105 THR A C 1
ATOM 820 O O . THR A 1 105 ? 6.398 -1.804 -6.451 1.00 95.19 105 THR A O 1
ATOM 823 N N . ALA A 1 106 ? 6.288 0.379 -5.942 1.00 97.44 106 ALA A N 1
ATOM 824 C CA . ALA A 1 106 ? 5.124 0.260 -5.078 1.00 97.44 106 ALA A CA 1
ATOM 825 C C . ALA A 1 106 ? 4.406 1.596 -4.898 1.00 97.44 106 ALA A C 1
ATOM 827 O O . ALA A 1 106 ? 5.044 2.646 -4.851 1.00 97.44 106 ALA A O 1
ATOM 828 N N . ARG A 1 107 ? 3.087 1.528 -4.714 1.00 97.62 107 ARG A N 1
ATOM 829 C CA . ARG A 1 107 ? 2.258 2.603 -4.168 1.00 97.62 107 ARG A CA 1
ATOM 830 C C . ARG A 1 107 ? 1.292 1.995 -3.163 1.00 97.62 107 ARG A C 1
ATOM 832 O O . ARG A 1 107 ? 0.569 1.048 -3.474 1.00 97.62 107 ARG A O 1
ATOM 839 N N . ILE A 1 108 ? 1.324 2.498 -1.939 1.00 97.75 108 ILE A N 1
ATOM 840 C CA . ILE A 1 108 ? 0.620 1.908 -0.805 1.00 97.75 108 ILE A CA 1
ATOM 841 C C . ILE A 1 108 ? -0.115 3.012 -0.063 1.00 97.75 108 ILE A C 1
ATOM 843 O O . ILE A 1 108 ? 0.500 3.974 0.385 1.00 97.75 108 ILE A O 1
ATOM 847 N N . LEU A 1 109 ? -1.421 2.840 0.104 1.00 97.56 109 LEU A N 1
ATOM 848 C CA . LEU A 1 109 ? -2.255 3.662 0.961 1.00 97.56 109 LEU A CA 1
ATOM 849 C C . LEU A 1 109 ? -2.743 2.815 2.134 1.00 97.56 109 LEU A C 1
ATOM 851 O O . LEU A 1 109 ? -3.470 1.836 1.950 1.00 97.56 109 LEU A O 1
ATOM 855 N N . ILE A 1 110 ? -2.316 3.157 3.347 1.00 97.56 110 ILE A N 1
ATOM 856 C CA . ILE A 1 110 ? -2.578 2.332 4.531 1.00 97.56 110 ILE A CA 1
ATOM 857 C C . ILE A 1 110 ? -2.794 3.176 5.783 1.00 97.56 110 ILE A C 1
ATOM 859 O O . ILE A 1 110 ? -2.182 4.229 5.956 1.00 97.56 110 ILE A O 1
ATOM 863 N N . LYS A 1 111 ? -3.652 2.699 6.687 1.00 97.88 111 LYS A N 1
ATOM 864 C CA . LYS A 1 111 ? -3.857 3.341 7.989 1.00 97.88 111 LYS A CA 1
ATOM 865 C C . LYS A 1 111 ? -2.741 3.000 8.965 1.00 97.88 111 LYS A C 1
ATOM 867 O O . LYS A 1 111 ? -2.287 1.855 9.042 1.00 97.88 111 LYS A O 1
ATOM 872 N N . ASN A 1 112 ? -2.403 3.957 9.821 1.00 98.00 112 ASN A N 1
ATOM 873 C CA . ASN A 1 112 ? -1.543 3.736 10.972 1.00 98.00 112 ASN A CA 1
ATOM 874 C C . ASN A 1 112 ? -2.118 2.649 11.892 1.00 98.00 112 ASN A C 1
ATOM 876 O O . ASN A 1 112 ? -1.397 1.735 12.291 1.00 98.00 112 ASN A O 1
ATOM 880 N N . SER A 1 113 ? -3.430 2.669 12.164 1.00 97.88 113 SER A N 1
ATOM 881 C CA . SER A 1 113 ? -4.059 1.624 12.983 1.00 97.88 113 SER A CA 1
ATOM 882 C C . SER A 1 113 ? -3.901 0.214 12.395 1.00 97.88 113 SER A C 1
ATOM 884 O O . SER A 1 113 ? -3.705 -0.745 13.148 1.00 97.88 113 SER A O 1
ATOM 886 N N . THR A 1 114 ? -3.929 0.069 11.067 1.00 97.38 114 THR A N 1
ATOM 887 C CA . THR A 1 114 ? -3.687 -1.209 10.382 1.00 97.38 114 THR A CA 1
ATOM 888 C C . THR A 1 114 ? -2.236 -1.653 10.544 1.00 97.38 114 THR A C 1
ATOM 890 O O . THR A 1 114 ? -2.001 -2.798 10.931 1.00 97.38 114 THR A O 1
ATOM 893 N N . LEU A 1 115 ? -1.264 -0.753 10.353 1.00 96.94 115 LEU A N 1
ATOM 894 C CA . LEU A 1 115 ? 0.152 -1.051 10.600 1.00 96.94 115 LEU A CA 1
ATOM 895 C C . LEU A 1 115 ? 0.391 -1.491 12.053 1.00 96.94 115 LEU A C 1
ATOM 897 O O . LEU A 1 115 ? 1.043 -2.508 12.293 1.00 96.94 115 LEU A O 1
ATOM 901 N N . CYS A 1 116 ? -0.209 -0.810 13.033 1.00 97.19 116 CYS A N 1
ATOM 902 C CA . CYS A 1 116 ? -0.120 -1.207 14.438 1.00 97.19 116 CYS A CA 1
ATOM 903 C C . CYS A 1 116 ? -0.728 -2.596 14.696 1.00 97.19 116 CYS A C 1
ATOM 905 O O . CYS A 1 116 ? -0.162 -3.386 15.457 1.00 97.19 116 CYS A O 1
ATOM 907 N N . LYS A 1 117 ? -1.863 -2.932 14.066 1.00 96.31 117 LYS A N 1
ATOM 908 C CA . LYS A 1 117 ? -2.445 -4.285 14.149 1.00 96.31 117 LYS A CA 1
ATOM 909 C C . LYS A 1 117 ? -1.508 -5.327 13.548 1.00 96.31 117 LYS A C 1
ATOM 911 O O . LYS A 1 117 ? -1.327 -6.386 14.142 1.00 96.31 117 LYS A O 1
ATOM 916 N N . TRP A 1 118 ? -0.880 -5.030 12.413 1.00 95.44 118 TRP A N 1
ATOM 917 C CA . TRP A 1 118 ? 0.100 -5.922 11.795 1.00 95.44 118 TRP A CA 1
ATOM 918 C C . TRP A 1 118 ? 1.310 -6.152 12.695 1.00 95.44 118 TRP A C 1
ATOM 920 O O . TRP A 1 118 ? 1.702 -7.299 12.886 1.00 95.44 118 TRP A O 1
ATOM 930 N N . MET A 1 119 ? 1.843 -5.103 13.327 1.00 95.19 119 MET A N 1
ATOM 931 C CA . MET A 1 119 ? 2.922 -5.242 14.309 1.00 95.19 119 MET A CA 1
ATOM 932 C C . MET A 1 119 ? 2.528 -6.176 15.458 1.00 95.19 119 MET A C 1
ATOM 934 O O . MET A 1 119 ? 3.318 -7.038 15.837 1.00 95.19 119 MET A O 1
ATOM 938 N N . LYS A 1 120 ? 1.308 -6.040 15.997 1.00 94.94 120 LYS A N 1
ATOM 939 C CA . LYS A 1 120 ? 0.793 -6.933 17.049 1.00 94.94 120 LYS A CA 1
ATOM 940 C C . LYS A 1 120 ? 0.689 -8.383 16.564 1.00 94.94 120 LYS A C 1
ATOM 942 O O . LYS A 1 120 ? 1.150 -9.277 17.262 1.00 94.94 120 LYS A O 1
ATOM 947 N N . LEU A 1 121 ? 0.144 -8.608 15.365 1.00 93.44 121 LEU A N 1
ATOM 948 C CA . LEU A 1 121 ? 0.020 -9.942 14.763 1.00 93.44 121 LEU A CA 1
ATOM 949 C C . LEU A 1 121 ? 1.378 -10.616 14.542 1.00 93.44 121 LEU A C 1
ATOM 951 O O . LEU A 1 121 ? 1.518 -11.803 14.805 1.00 93.44 121 LEU A O 1
ATOM 955 N N . ILE A 1 122 ? 2.373 -9.868 14.062 1.00 91.75 122 ILE A N 1
ATOM 956 C CA . ILE A 1 122 ? 3.724 -10.393 13.832 1.00 91.75 122 ILE A CA 1
ATOM 957 C C . ILE A 1 122 ? 4.387 -10.749 15.166 1.00 91.75 122 ILE A C 1
ATOM 959 O O . ILE A 1 122 ? 4.957 -11.828 15.286 1.00 91.75 122 ILE A O 1
ATOM 963 N N . LYS A 1 123 ? 4.271 -9.875 16.176 1.00 92.00 123 LYS A N 1
ATOM 964 C CA . LYS A 1 123 ? 4.823 -10.110 17.520 1.00 92.00 123 LYS A CA 1
ATOM 965 C C . LYS A 1 123 ? 4.179 -11.298 18.233 1.00 92.00 123 LYS A C 1
ATOM 967 O O . LYS A 1 123 ? 4.869 -11.986 18.972 1.00 92.00 123 LYS A O 1
ATOM 972 N N . ALA A 1 124 ? 2.885 -11.533 18.015 1.00 91.12 124 ALA A N 1
ATOM 973 C CA . ALA A 1 124 ? 2.185 -12.688 18.571 1.00 91.12 124 ALA A CA 1
ATOM 974 C C . ALA A 1 124 ? 2.680 -14.024 17.987 1.00 91.12 124 ALA A C 1
ATOM 976 O O . ALA A 1 124 ? 2.509 -15.061 18.618 1.00 91.12 124 ALA A O 1
ATOM 977 N N . GLY A 1 125 ? 3.314 -14.002 16.810 1.00 84.56 125 GLY A N 1
ATOM 978 C CA . GLY A 1 125 ? 3.825 -15.201 16.158 1.00 84.56 125 GLY A CA 1
ATOM 979 C C . GLY A 1 125 ? 2.734 -16.058 15.498 1.00 84.56 125 GLY A C 1
ATOM 980 O O . GLY A 1 125 ? 1.580 -15.636 15.353 1.00 84.56 125 GLY A O 1
ATOM 981 N N . PRO A 1 126 ? 3.101 -17.245 14.986 1.00 81.06 126 PRO A N 1
ATOM 982 C CA . PRO A 1 126 ? 2.133 -18.216 14.487 1.00 81.06 126 PRO A CA 1
ATOM 983 C C . PRO A 1 126 ? 1.239 -18.717 15.630 1.00 81.06 126 PRO A C 1
ATOM 985 O O . PRO A 1 126 ? 1.699 -18.850 16.761 1.00 81.06 126 PRO A O 1
ATOM 988 N N . ASP A 1 127 ? -0.028 -19.021 15.329 1.00 76.00 127 ASP A N 1
ATOM 989 C CA . ASP A 1 127 ? -0.868 -19.700 16.320 1.00 76.00 127 ASP A CA 1
ATOM 990 C C . ASP A 1 127 ? -0.256 -21.082 16.540 1.00 76.00 127 ASP A C 1
ATOM 992 O O . ASP A 1 127 ? -0.125 -21.849 15.583 1.00 76.00 127 ASP A O 1
ATOM 996 N N . ILE A 1 128 ? 0.132 -21.382 17.776 1.00 63.50 128 ILE A N 1
ATOM 997 C CA . ILE A 1 128 ? 0.486 -22.741 18.171 1.00 63.50 128 ILE A CA 1
ATOM 998 C C . ILE A 1 128 ? -0.846 -23.494 18.216 1.00 63.50 128 ILE A C 1
ATOM 1000 O O . ILE A 1 128 ? -1.653 -23.287 19.122 1.00 63.50 128 ILE A O 1
ATOM 1004 N N . ARG A 1 129 ? -1.125 -24.267 17.171 1.00 49.72 129 ARG A N 1
ATOM 1005 C CA . ARG A 1 129 ? -2.196 -25.260 17.139 1.00 49.72 129 ARG A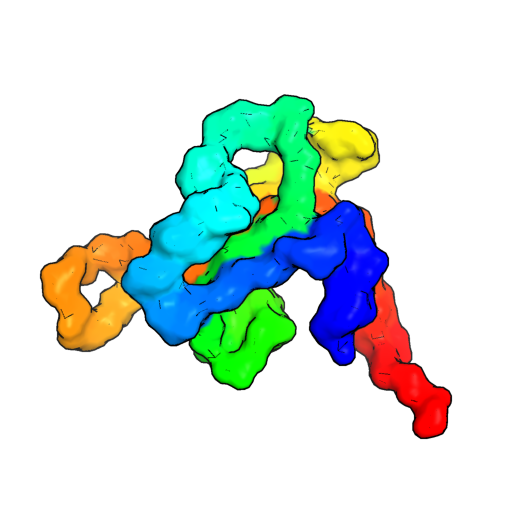 CA 1
ATOM 1006 C C . ARG A 1 129 ? -1.572 -26.621 16.939 1.00 49.72 129 ARG A C 1
ATOM 1008 O O . ARG A 1 129 ? -0.658 -26.696 16.087 1.00 49.72 129 ARG A O 1
#

Sequence (129 aa):
MNKKLKAASSNKSLYWSAAAVGDMEQALRNADLFDCAGIESKPFESAVFYDAKSNQTISLFYHLRNGFAHGRFCAFKSKGDIWFAIEDVAGKRKDDPAGDIKRLTARILIKNSTLCKWMKLIKAGPDIR

pLDDT: mean 89.68, std 10.71, range [49.72, 98.12]

Radius of gyration: 15.01 Å; Cα contacts (8 Å, |Δi|>4): 205; chains: 1; bounding box: 34×40×41 Å

Foldseek 3Di:
DVCQLCVLFPHVQAEQEDADLVCQCVSCVVFVNNDCVPCQVPPGWHKYFYCPPVDRVVRRVVQVCQQVVVVQWDWDDDPRWIKIFTWDWDADDPPDPPPGDTGTGMTTIGTPSSVVSVVVVVVVPDPPD

Nearest PDB structures (foldseek):
  6agb-assembly1_G  TM=2.867E-01  e=1.171E-01  Saccharomyces cerevisiae S288C
  6w6v-assembly1_G  TM=2.636E-01  e=6.574E-01  Saccharomyces cerevisiae S288C
  8t7u-assembly1_A  TM=4.430E-01  e=4.766E+00  Mus musculus
  6ukp-assembly1_A  TM=3.661E-01  e=4.766E+00  Mus musculus
  8tby-assembly1_A  TM=3.596E-01  e=3.935E+00  Mus musculus

Mean predicted aligned error: 4.89 Å

Solvent-accessible surface area (backbone atoms only — not comparable to full-atom values): 7442 Å² total; per-residue (Å²): 108,67,70,60,53,28,68,59,42,96,28,80,79,27,74,37,76,17,89,44,70,86,41,37,63,62,39,21,54,79,60,66,58,63,69,63,82,69,39,75,84,68,70,68,54,32,35,30,32,38,50,80,59,88,35,69,66,60,17,50,51,50,40,53,49,47,8,62,77,68,64,36,55,49,76,50,77,47,97,93,41,49,34,35,45,31,38,27,68,42,74,75,59,102,84,51,91,76,56,94,57,69,40,70,38,27,46,33,32,43,45,48,70,36,53,53,49,46,53,52,52,61,73,66,50,76,83,90,123

Secondary structure (DSSP, 8-state):
-HHHHHHHSS-TT-EEEESSGGGHHHHHHHTT-S--TTTTTS---EEEEE-TTSSHHHHHHHHHHHHHHTT-EEEEEETTEEEEEEEEEE---TT-TTTTPPEEEEEEEEEHHHHHHHHHHHHH-S---